Protein AF-A0A1F5Z1R5-F1 (afdb_monomer_lite)

Organism: NCBI:txid1798377

Secondary structure (DSSP, 8-state):
----PPPPHHHHHHHHHHHHHHHHHHHHHHHHHHHHHHHHHHHHHHHHHHHHHHHHHHHSSS--PPPSSHHHHHGGGSSGGG--S--B-TTTTSS-S--BTTSSSPPPP-SS---EEEESS--STTTT-S-EEEEEPTTT-PEEEEE---

Radius of gyration: 23.96 Å; chains: 1; bounding box: 64×39×68 Å

Foldseek 3Di:
DDDDDDDDPVNVVVVVVVVVVVVVVVVVVVVVVVLVVLVVVLVVLLVLLQQLQVVLQVPDVVRAGFAFWQQSSLVVHSSVVSHDDFSFRPLPPQPWDDRGSSHSDFTPDNVFDWDWGKHCPDDDPAPQASMKIWIQGGPRDDIDIDGHHD

Structure (mmCIF, N/CA/C/O backbone):
data_AF-A0A1F5Z1R5-F1
#
_entry.id   AF-A0A1F5Z1R5-F1
#
loop_
_atom_site.group_PDB
_atom_site.id
_atom_site.type_symbol
_atom_site.label_atom_id
_atom_site.label_alt_id
_atom_site.label_comp_id
_atom_site.label_asym_id
_atom_site.label_entity_id
_atom_site.label_seq_id
_atom_site.pdbx_PDB_ins_code
_atom_site.Cartn_x
_atom_site.Cartn_y
_atom_site.Cartn_z
_atom_site.occupancy
_atom_site.B_iso_or_equiv
_atom_site.auth_seq_id
_atom_site.auth_comp_id
_atom_site.auth_asym_id
_atom_site.auth_atom_id
_atom_site.pdbx_PDB_model_num
ATOM 1 N N . MET A 1 1 ? -43.462 -28.803 44.633 1.00 49.12 1 MET A N 1
ATOM 2 C CA . MET A 1 1 ? -43.914 -27.464 44.197 1.00 49.12 1 MET A CA 1
ATOM 3 C C . MET A 1 1 ? -42.686 -26.680 43.752 1.00 49.12 1 MET A C 1
ATOM 5 O O . MET A 1 1 ? -41.864 -26.354 44.596 1.00 49.12 1 MET A O 1
ATOM 9 N N . LEU A 1 2 ? -42.484 -26.475 42.445 1.00 57.75 2 LEU A N 1
ATOM 10 C CA . LEU A 1 2 ? -41.349 -25.680 41.962 1.00 57.75 2 LEU A CA 1
ATOM 11 C C . LEU A 1 2 ? -41.687 -24.194 42.104 1.00 57.75 2 LEU A C 1
ATOM 13 O O . LEU A 1 2 ? -42.565 -23.683 41.413 1.00 57.75 2 LEU A O 1
ATOM 17 N N . ASN A 1 3 ? -40.993 -23.522 43.018 1.00 62.53 3 ASN A N 1
ATOM 18 C CA . ASN A 1 3 ? -41.131 -22.095 43.262 1.00 62.53 3 ASN A CA 1
ATOM 19 C C . ASN A 1 3 ? -40.507 -21.335 42.077 1.00 62.53 3 ASN A C 1
ATOM 21 O O . ASN A 1 3 ? -39.283 -21.233 41.976 1.00 62.53 3 ASN A O 1
ATOM 25 N N . LYS A 1 4 ? -41.328 -20.863 41.131 1.00 67.88 4 LYS A N 1
ATOM 26 C CA . LYS A 1 4 ? -40.849 -20.057 40.000 1.00 67.88 4 LYS A CA 1
ATOM 27 C C . LYS A 1 4 ? -40.521 -18.652 40.504 1.00 67.88 4 LYS A C 1
ATOM 29 O O . LYS A 1 4 ? -41.417 -17.835 40.685 1.00 67.88 4 LYS A O 1
ATOM 34 N N . LYS A 1 5 ? -39.237 -18.379 40.747 1.00 76.00 5 LYS A N 1
ATOM 35 C CA . LYS A 1 5 ? -38.747 -17.018 40.998 1.00 76.00 5 LYS A CA 1
ATOM 36 C C . LYS A 1 5 ? -38.846 -16.214 39.698 1.00 76.00 5 LYS A C 1
ATOM 38 O O . LYS A 1 5 ? -38.257 -16.604 38.694 1.00 76.00 5 LYS A O 1
ATOM 43 N N . GLY A 1 6 ? -39.639 -15.144 39.710 1.00 76.50 6 GLY A N 1
ATOM 44 C CA . GLY A 1 6 ? -39.692 -14.162 38.627 1.00 76.50 6 GLY A CA 1
ATOM 45 C C . GLY A 1 6 ? -38.522 -13.182 38.716 1.00 76.50 6 GLY A C 1
ATOM 46 O O . GLY A 1 6 ? -38.001 -12.946 39.804 1.00 76.50 6 GLY A O 1
ATOM 47 N N . PHE A 1 7 ? -38.122 -12.625 37.575 1.00 78.44 7 PHE A N 1
ATOM 48 C CA . PHE A 1 7 ? -37.147 -11.536 37.503 1.00 78.44 7 PHE A CA 1
ATOM 49 C C . PHE A 1 7 ? -37.726 -10.268 38.143 1.00 78.44 7 PHE A C 1
ATOM 51 O O . PHE A 1 7 ? -38.888 -9.927 37.907 1.00 78.44 7 PHE A O 1
ATOM 58 N N . THR A 1 8 ? -36.930 -9.552 38.932 1.00 90.12 8 THR A N 1
ATOM 59 C CA . THR A 1 8 ? -37.324 -8.252 39.481 1.00 90.12 8 THR A CA 1
ATOM 60 C C . THR A 1 8 ? -37.157 -7.145 38.436 1.00 90.12 8 THR A C 1
ATOM 62 O O . THR A 1 8 ? -36.298 -7.208 37.555 1.00 90.12 8 THR A O 1
ATOM 65 N N . LEU A 1 9 ? -37.969 -6.088 38.542 1.00 87.50 9 LEU A N 1
ATOM 66 C CA . LEU A 1 9 ? -37.847 -4.909 37.672 1.00 87.50 9 LEU A CA 1
ATOM 67 C C . LEU A 1 9 ? -36.461 -4.257 37.782 1.00 87.50 9 LEU A C 1
ATOM 69 O O . LEU A 1 9 ? -35.914 -3.799 36.783 1.00 87.50 9 LEU A O 1
ATOM 73 N N . ILE A 1 10 ? -35.873 -4.266 38.982 1.00 91.50 10 ILE A N 1
ATOM 74 C CA . ILE A 1 10 ? -34.533 -3.725 39.232 1.00 91.50 10 ILE A CA 1
ATOM 75 C C . ILE A 1 10 ? -33.466 -4.568 38.523 1.00 91.50 10 ILE A C 1
ATOM 77 O O . ILE A 1 10 ? -32.557 -4.001 37.922 1.00 91.50 10 ILE A O 1
ATOM 81 N N . GLU A 1 11 ? -33.591 -5.898 38.523 1.00 90.06 11 GLU A N 1
ATOM 82 C CA . GLU A 1 11 ? -32.669 -6.772 37.784 1.00 90.06 11 GLU A CA 1
ATOM 83 C C . GLU A 1 11 ? -32.731 -6.513 36.277 1.00 90.06 11 GLU A C 1
ATOM 85 O O . GLU A 1 11 ? -31.689 -6.440 35.630 1.00 90.06 11 GLU A O 1
ATOM 90 N N . LEU A 1 12 ? -33.921 -6.297 35.708 1.00 88.94 12 LEU A N 1
ATOM 91 C CA . LEU A 1 12 ? -34.038 -5.970 34.285 1.00 88.94 12 LEU A CA 1
ATOM 92 C C . LEU A 1 12 ? -33.441 -4.588 33.962 1.00 88.94 12 LEU A C 1
ATOM 94 O O . LEU A 1 12 ? -32.771 -4.418 32.942 1.00 88.94 12 LEU A O 1
ATOM 98 N N . MET A 1 13 ? -33.644 -3.604 34.841 1.00 90.69 13 MET A N 1
ATOM 99 C CA . MET A 1 13 ? -33.118 -2.247 34.663 1.00 90.69 13 MET A CA 1
ATOM 100 C C . MET A 1 13 ? -31.590 -2.189 34.760 1.00 90.69 13 MET A C 1
ATOM 102 O O . MET A 1 13 ? -30.950 -1.502 33.963 1.00 90.69 13 MET A O 1
ATOM 106 N N . LEU A 1 14 ? -30.996 -2.939 35.690 1.00 92.75 14 LEU A N 1
ATOM 107 C CA . LEU A 1 14 ? -29.544 -3.038 35.836 1.00 92.75 14 LEU A CA 1
ATOM 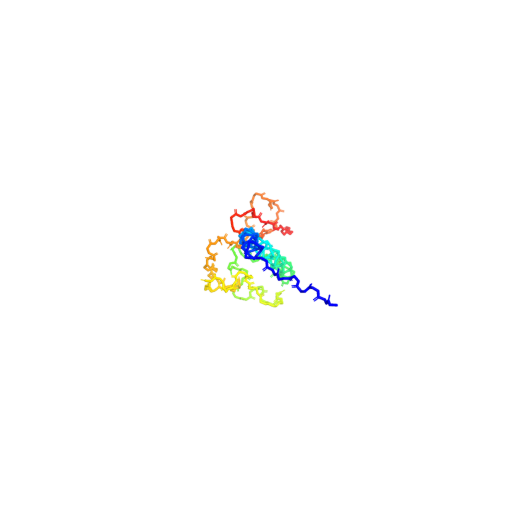108 C C . LEU A 1 14 ? -28.895 -3.723 34.623 1.00 92.75 14 LEU A C 1
ATOM 110 O O . LEU A 1 14 ? -27.823 -3.328 34.176 1.00 92.75 14 LEU A O 1
ATOM 114 N N . VAL A 1 15 ? -29.550 -4.730 34.045 1.00 94.38 15 VAL A N 1
ATOM 115 C CA . VAL A 1 15 ? -29.024 -5.416 32.857 1.00 94.38 15 VAL A CA 1
ATOM 116 C C . VAL A 1 15 ? -28.954 -4.465 31.664 1.00 94.38 15 VAL A C 1
ATOM 118 O O . VAL A 1 15 ? -27.925 -4.396 30.993 1.00 94.38 15 VAL A O 1
ATOM 121 N N . MET A 1 16 ? -30.006 -3.679 31.425 1.00 93.38 16 MET A N 1
ATOM 122 C CA . MET A 1 16 ? -30.011 -2.723 30.315 1.00 93.38 16 MET A CA 1
ATOM 123 C C . MET A 1 16 ? -28.989 -1.600 30.514 1.00 93.38 16 MET A C 1
ATOM 125 O O . MET A 1 16 ? -28.363 -1.176 29.542 1.00 93.38 16 MET A O 1
ATOM 129 N N . SER A 1 17 ? -28.757 -1.155 31.755 1.00 95.12 17 SER A N 1
ATOM 130 C CA . SER A 1 17 ? -27.741 -0.135 32.034 1.00 95.12 17 SER A CA 1
ATOM 131 C C . SER A 1 17 ? -26.318 -0.648 31.787 1.00 95.12 17 SER A C 1
ATOM 133 O O . SER A 1 17 ? -25.520 0.050 31.160 1.00 95.12 17 SER A O 1
ATOM 135 N N . VAL A 1 18 ? -26.004 -1.887 32.178 1.00 95.19 18 VAL A N 1
ATOM 136 C CA . VAL A 1 18 ? -24.693 -2.501 31.906 1.00 95.19 18 VAL A CA 1
ATOM 137 C C . VAL A 1 18 ? -24.495 -2.749 30.407 1.00 95.19 18 VAL A C 1
ATOM 139 O O . VAL A 1 18 ? -23.426 -2.435 29.879 1.00 95.19 18 VAL A O 1
ATOM 142 N N . ILE A 1 19 ? -25.517 -3.242 29.694 1.00 95.25 19 ILE A N 1
ATOM 143 C CA . ILE A 1 19 ? -25.448 -3.438 28.234 1.00 95.25 19 ILE A CA 1
ATOM 144 C C . ILE A 1 19 ? -25.203 -2.104 27.521 1.00 95.25 19 ILE A C 1
ATOM 146 O O . ILE A 1 19 ? -24.363 -2.050 26.625 1.00 95.25 19 ILE A O 1
ATOM 150 N N . ALA A 1 20 ? -25.872 -1.022 27.933 1.00 94.75 20 ALA A N 1
ATOM 151 C CA . ALA A 1 20 ? -25.682 0.299 27.337 1.00 94.75 20 ALA A CA 1
ATOM 152 C C . ALA A 1 20 ? -24.232 0.795 27.476 1.00 94.75 20 ALA A C 1
ATOM 154 O O . ALA A 1 20 ? -23.646 1.266 26.502 1.00 94.75 20 ALA A O 1
ATOM 155 N N . ILE A 1 21 ? -23.620 0.629 28.653 1.00 93.62 21 ILE A N 1
ATOM 156 C CA . ILE A 1 21 ? -22.223 1.024 28.885 1.00 93.62 21 ILE A CA 1
ATOM 157 C C . ILE A 1 21 ? -21.277 0.187 28.014 1.00 93.62 21 ILE A C 1
ATOM 159 O O . ILE A 1 21 ? -20.449 0.746 27.293 1.00 93.62 21 ILE A O 1
ATOM 163 N N . LEU A 1 22 ? -21.426 -1.141 28.013 1.00 94.19 22 LEU A N 1
ATOM 164 C CA . LEU A 1 22 ? -20.570 -2.030 27.220 1.00 94.19 22 LEU A CA 1
ATOM 165 C C . LEU A 1 22 ? -20.708 -1.779 25.711 1.00 94.19 22 LEU A C 1
ATOM 167 O O . LEU A 1 22 ? -19.704 -1.781 24.997 1.00 94.19 22 LEU A O 1
ATOM 171 N N . ALA A 1 23 ? -21.922 -1.498 25.227 1.00 91.31 23 ALA A N 1
ATOM 172 C CA . ALA A 1 23 ? -22.175 -1.208 23.819 1.00 91.31 23 ALA A CA 1
ATOM 173 C C . ALA A 1 23 ? -21.406 0.032 23.333 1.00 91.31 23 ALA A C 1
ATOM 175 O O . ALA A 1 23 ? -20.834 0.002 22.244 1.00 91.31 23 ALA A O 1
ATOM 176 N N . THR A 1 24 ? -21.320 1.095 24.143 1.00 88.25 24 THR A N 1
ATOM 177 C CA . THR A 1 24 ? -20.574 2.308 23.753 1.00 88.25 24 THR A CA 1
ATOM 178 C C . THR A 1 24 ? -19.084 2.039 23.547 1.00 88.25 24 THR A C 1
ATOM 180 O O . THR A 1 24 ? -18.516 2.477 22.549 1.00 88.25 24 THR A O 1
ATOM 183 N N . ILE A 1 25 ? -18.454 1.261 24.432 1.00 87.88 25 ILE A N 1
ATOM 184 C CA . ILE A 1 25 ? -17.019 0.945 24.362 1.00 87.88 25 ILE A CA 1
ATOM 185 C C . ILE A 1 25 ? -16.696 0.138 23.095 1.00 87.88 25 ILE A C 1
ATOM 187 O O . ILE A 1 25 ? -15.701 0.406 22.418 1.00 87.88 25 ILE A O 1
ATOM 191 N N . ILE A 1 26 ? -17.558 -0.820 22.743 1.00 86.94 26 ILE A N 1
ATOM 192 C CA . ILE A 1 26 ? -17.380 -1.683 21.566 1.00 86.94 26 ILE A CA 1
ATOM 193 C C . ILE A 1 26 ? -17.396 -0.863 20.267 1.00 86.94 26 ILE A C 1
ATOM 195 O O . ILE A 1 26 ? -16.563 -1.092 19.385 1.00 86.94 26 ILE A O 1
ATOM 199 N N . LEU A 1 27 ? -18.293 0.122 20.155 1.00 81.31 27 LEU A N 1
ATOM 200 C CA . LEU A 1 27 ? -18.427 0.948 18.949 1.00 81.31 27 LEU A CA 1
ATOM 201 C C . LEU A 1 27 ? -17.153 1.752 18.641 1.00 81.31 27 LEU A C 1
ATOM 203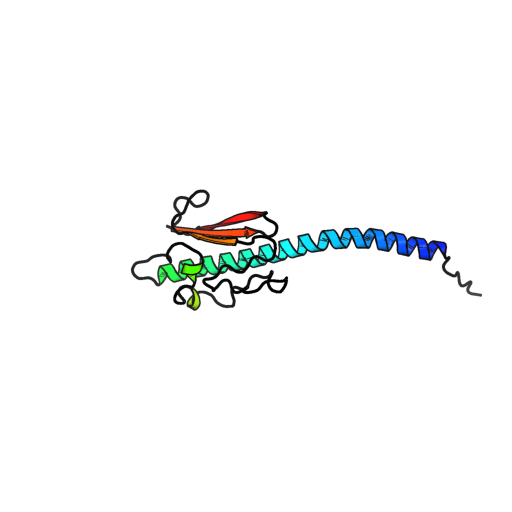 O O . LEU A 1 27 ? -16.729 1.804 17.485 1.00 81.31 27 LEU A O 1
ATOM 207 N N . PHE A 1 28 ? -16.492 2.317 19.657 1.00 76.31 28 PHE A N 1
ATOM 208 C CA . PHE A 1 28 ? -15.243 3.067 19.459 1.00 76.31 28 PHE A CA 1
ATOM 209 C C . PHE A 1 28 ? -14.052 2.175 19.064 1.00 76.31 28 PHE A C 1
ATOM 211 O O . PHE A 1 28 ? -13.144 2.633 18.365 1.00 76.31 28 PHE A O 1
ATOM 218 N N . GLY A 1 29 ? -14.038 0.906 19.484 1.00 75.19 29 GLY A N 1
ATOM 219 C CA . GLY A 1 29 ? -12.977 -0.047 19.139 1.00 75.19 29 GLY A CA 1
ATOM 220 C C . GLY A 1 29 ? -13.057 -0.562 17.698 1.00 75.19 29 GLY A C 1
ATOM 221 O O . GLY A 1 29 ? -12.026 -0.766 17.051 1.00 75.19 29 GLY A O 1
ATOM 222 N N . LEU A 1 30 ? -14.273 -0.723 17.168 1.00 78.62 30 LEU A N 1
ATOM 223 C CA . LEU A 1 30 ? -14.509 -1.351 15.867 1.00 78.62 30 LEU A CA 1
ATOM 224 C C . LEU A 1 30 ? -13.943 -0.535 14.693 1.00 78.62 30 LEU A C 1
ATOM 226 O O . LEU A 1 30 ? -13.334 -1.108 13.789 1.00 78.62 30 LEU A O 1
ATOM 230 N N . GLY A 1 31 ? -14.069 0.796 14.725 1.00 79.44 31 GLY A N 1
ATOM 231 C CA . GLY A 1 31 ? -13.574 1.662 13.647 1.00 79.44 31 GLY A CA 1
ATOM 232 C C . GLY A 1 31 ? -12.055 1.574 13.446 1.00 79.44 31 GLY A C 1
ATOM 233 O O . GLY A 1 31 ? -11.580 1.453 12.317 1.00 79.44 31 GLY A O 1
ATOM 234 N N . LYS A 1 32 ? -11.283 1.545 14.542 1.00 79.50 32 LYS A N 1
ATOM 235 C CA . LYS A 1 32 ? -9.814 1.424 14.491 1.00 79.50 32 LYS A CA 1
ATOM 236 C C . LYS A 1 32 ? -9.364 0.053 13.988 1.00 79.50 32 LYS A C 1
ATOM 238 O O . LYS A 1 32 ? -8.427 -0.030 13.198 1.00 79.50 32 LYS A O 1
ATOM 243 N N . ALA A 1 33 ? -10.039 -1.013 14.421 1.00 82.69 33 ALA A N 1
ATOM 244 C CA . ALA A 1 33 ? -9.733 -2.372 13.982 1.00 82.69 33 ALA A CA 1
ATOM 245 C C . ALA A 1 33 ? -9.977 -2.554 12.474 1.00 82.69 33 ALA A C 1
ATOM 247 O O . ALA A 1 33 ? -9.148 -3.137 11.777 1.00 82.69 33 ALA A O 1
ATOM 248 N N . GLN A 1 34 ? -11.077 -2.001 11.954 1.00 84.62 34 GLN A N 1
ATOM 249 C CA . GLN A 1 34 ? -11.374 -2.036 10.522 1.00 84.62 34 GLN A CA 1
ATOM 250 C C . GLN A 1 34 ? -10.360 -1.233 9.696 1.00 84.62 34 GLN A C 1
ATOM 252 O O . GLN A 1 34 ? -9.916 -1.717 8.657 1.00 84.62 34 GLN A O 1
ATOM 257 N N . ALA A 1 35 ? -9.950 -0.047 10.162 1.00 82.69 35 ALA A N 1
ATOM 258 C CA . ALA A 1 35 ? -8.914 0.748 9.497 1.00 82.69 35 ALA A CA 1
ATOM 259 C C . ALA A 1 35 ? -7.568 0.003 9.439 1.00 82.69 35 ALA A C 1
ATOM 261 O O . ALA A 1 35 ? -6.954 -0.086 8.378 1.00 82.69 35 ALA A O 1
ATOM 262 N N . ALA A 1 36 ? -7.154 -0.627 10.544 1.00 85.19 36 ALA A N 1
ATOM 263 C CA . ALA A 1 36 ? -5.934 -1.433 10.582 1.00 85.19 36 ALA A CA 1
ATOM 264 C C . ALA A 1 36 ? -5.994 -2.638 9.625 1.00 85.19 36 ALA A C 1
ATOM 266 O O . ALA A 1 36 ? -5.018 -2.923 8.931 1.00 85.19 36 ALA A O 1
ATOM 267 N N . ALA A 1 37 ? -7.139 -3.326 9.544 1.00 87.62 37 ALA A N 1
ATOM 268 C CA . ALA A 1 37 ? -7.336 -4.433 8.609 1.00 87.62 37 ALA A CA 1
ATOM 269 C C . ALA A 1 37 ? -7.231 -3.977 7.143 1.00 87.62 37 ALA A C 1
ATOM 271 O O . ALA A 1 37 ? -6.574 -4.638 6.335 1.00 87.62 37 ALA A O 1
ATOM 272 N N . ARG A 1 38 ? -7.810 -2.815 6.809 1.00 87.62 38 ARG A N 1
ATOM 273 C CA . ARG A 1 38 ? -7.666 -2.207 5.480 1.00 87.62 38 ARG A CA 1
ATOM 274 C C . ARG A 1 38 ? -6.214 -1.852 5.182 1.00 87.62 38 ARG A C 1
ATOM 276 O O . ARG A 1 38 ? -5.725 -2.198 4.116 1.00 87.62 38 ARG A O 1
ATOM 283 N N . ASP A 1 39 ? -5.488 -1.248 6.119 1.00 87.94 39 ASP A N 1
ATOM 284 C CA . ASP A 1 39 ? -4.075 -0.899 5.915 1.00 87.94 39 ASP A CA 1
ATOM 285 C C . ASP A 1 39 ? -3.178 -2.114 5.635 1.00 87.94 39 ASP A C 1
ATOM 287 O O . ASP A 1 39 ? -2.198 -1.993 4.897 1.00 87.94 39 ASP A O 1
ATOM 291 N N . VAL A 1 40 ? -3.498 -3.289 6.187 1.00 89.56 40 VAL A N 1
ATOM 292 C CA . VAL A 1 40 ? -2.808 -4.546 5.847 1.00 89.56 40 VAL A CA 1
ATOM 293 C C . VAL A 1 40 ? -3.080 -4.938 4.393 1.00 89.56 40 VAL A C 1
ATOM 295 O O . VAL A 1 40 ? -2.144 -5.244 3.655 1.00 89.56 40 VAL A O 1
ATOM 298 N N . GLN A 1 41 ? -4.334 -4.872 3.948 1.00 88.88 41 GLN A N 1
ATOM 299 C CA . GLN A 1 41 ? -4.703 -5.154 2.556 1.00 88.88 41 GLN A CA 1
ATOM 300 C C . GLN A 1 41 ? -4.063 -4.151 1.578 1.00 88.88 41 GLN A C 1
ATOM 302 O O . GLN A 1 41 ? -3.564 -4.535 0.522 1.00 88.88 41 GLN A O 1
ATOM 307 N N . ARG A 1 42 ? -3.972 -2.871 1.951 1.00 87.56 42 ARG A N 1
ATOM 308 C CA . ARG A 1 42 ? -3.279 -1.844 1.154 1.00 87.56 42 ARG A CA 1
ATOM 309 C C . ARG A 1 42 ? -1.780 -2.110 1.024 1.00 87.56 42 ARG A C 1
ATOM 311 O O . ARG A 1 42 ? -1.209 -1.914 -0.044 1.00 87.56 42 ARG A O 1
ATOM 318 N N . GLN A 1 43 ? -1.131 -2.598 2.081 1.00 89.31 43 GLN A N 1
ATOM 319 C CA . GLN A 1 43 ? 0.274 -3.014 2.000 1.00 89.31 43 GLN A CA 1
ATOM 320 C C . GLN A 1 43 ? 0.462 -4.193 1.036 1.00 89.31 43 GLN A C 1
ATOM 322 O O . GLN A 1 43 ? 1.429 -4.207 0.279 1.00 89.31 43 GLN A O 1
ATOM 327 N N . GLN A 1 44 ? -0.474 -5.147 0.998 1.00 90.00 44 GLN A N 1
ATOM 328 C CA . GLN A 1 44 ? -0.447 -6.239 0.016 1.00 90.00 44 GLN A CA 1
ATOM 329 C C . GLN A 1 44 ? -0.560 -5.718 -1.424 1.00 90.00 44 GLN A C 1
ATOM 331 O O . GLN A 1 44 ? 0.163 -6.192 -2.300 1.00 90.00 44 GLN A O 1
ATOM 336 N N . ILE A 1 45 ? -1.395 -4.699 -1.658 1.00 88.44 45 ILE A N 1
ATOM 337 C CA . ILE A 1 45 ? -1.481 -4.014 -2.955 1.00 88.44 45 ILE A CA 1
ATOM 338 C C . ILE A 1 45 ? -0.125 -3.411 -3.340 1.00 88.44 45 ILE A C 1
ATOM 340 O O . ILE A 1 45 ? 0.359 -3.665 -4.442 1.00 88.44 45 ILE A O 1
ATOM 344 N N . VAL A 1 46 ? 0.533 -2.675 -2.441 1.00 89.31 46 VAL A N 1
ATOM 345 C CA . VAL A 1 46 ? 1.852 -2.086 -2.731 1.00 89.31 46 VAL A CA 1
ATOM 346 C C . VAL A 1 46 ? 2.903 -3.158 -3.031 1.00 89.31 46 VAL A C 1
ATOM 348 O O . VAL A 1 46 ? 3.651 -3.016 -3.996 1.00 89.31 46 VAL A O 1
ATOM 351 N N . ASN A 1 47 ? 2.910 -4.267 -2.289 1.00 91.44 47 ASN A N 1
ATOM 352 C CA . ASN A 1 47 ? 3.801 -5.397 -2.568 1.00 91.44 47 ASN A CA 1
ATOM 353 C C . ASN A 1 47 ? 3.552 -6.008 -3.957 1.00 91.44 47 ASN A C 1
ATOM 355 O O . ASN A 1 47 ? 4.498 -6.365 -4.658 1.00 91.44 47 ASN A O 1
ATOM 359 N N . SER A 1 48 ? 2.289 -6.106 -4.386 1.00 91.44 48 SER A N 1
ATOM 360 C CA . SER A 1 48 ? 1.959 -6.595 -5.730 1.00 91.44 48 SER A CA 1
ATOM 361 C C . SER A 1 48 ? 2.480 -5.662 -6.830 1.00 91.44 48 SER A C 1
ATOM 363 O O . SER A 1 48 ? 2.980 -6.134 -7.850 1.00 91.44 48 SER A O 1
ATOM 365 N N . VAL A 1 49 ? 2.441 -4.346 -6.593 1.00 91.81 49 VAL A N 1
ATOM 366 C CA . VAL A 1 49 ? 3.011 -3.336 -7.496 1.00 91.81 49 VAL A CA 1
ATOM 367 C C . VAL A 1 49 ? 4.533 -3.434 -7.529 1.00 91.81 49 VAL A C 1
ATOM 369 O O . VAL A 1 49 ? 5.109 -3.371 -8.609 1.00 91.81 49 VAL A O 1
ATOM 372 N N . GLN A 1 50 ? 5.181 -3.647 -6.383 1.00 92.50 50 GLN A N 1
ATOM 373 C CA . GLN A 1 50 ? 6.627 -3.849 -6.306 1.00 92.50 50 GLN A CA 1
ATOM 374 C C . GLN A 1 50 ? 7.065 -5.049 -7.156 1.00 92.50 50 GLN A C 1
ATOM 376 O O . GLN A 1 50 ? 7.917 -4.915 -8.026 1.00 92.50 50 GLN A O 1
ATOM 381 N N . LEU A 1 51 ? 6.421 -6.207 -6.984 1.00 93.00 51 LEU A N 1
ATOM 382 C CA . LEU A 1 51 ? 6.713 -7.396 -7.789 1.00 93.00 51 LEU A CA 1
ATOM 383 C C . LEU A 1 51 ? 6.507 -7.146 -9.289 1.00 93.00 51 LEU A C 1
ATOM 385 O O . LEU A 1 51 ? 7.268 -7.639 -10.120 1.00 93.00 51 LEU A O 1
ATOM 389 N N . ALA A 1 52 ? 5.472 -6.390 -9.642 1.00 93.62 52 ALA A N 1
ATOM 390 C CA . ALA A 1 52 ? 5.192 -6.046 -11.024 1.00 93.62 52 ALA A CA 1
ATOM 391 C C . ALA A 1 52 ? 6.227 -5.076 -11.615 1.00 93.62 52 ALA A C 1
ATOM 393 O O . ALA A 1 52 ? 6.561 -5.207 -12.788 1.00 93.62 52 ALA A O 1
ATOM 394 N N . LEU A 1 53 ? 6.768 -4.152 -10.815 1.00 93.94 53 LEU A N 1
ATOM 395 C CA . LEU A 1 53 ? 7.866 -3.265 -11.211 1.00 93.94 53 LEU A CA 1
ATOM 396 C C . LEU A 1 53 ? 9.144 -4.044 -11.521 1.00 93.94 53 LEU A C 1
ATOM 398 O O . LEU A 1 53 ? 9.777 -3.766 -12.536 1.00 93.94 53 LEU A O 1
ATOM 402 N N . GLU A 1 54 ? 9.479 -5.047 -10.706 1.00 93.44 54 GLU A N 1
ATOM 403 C CA . GLU A 1 54 ? 10.639 -5.909 -10.968 1.00 93.44 54 GLU A CA 1
ATOM 404 C C . GLU A 1 54 ? 10.480 -6.678 -12.285 1.00 93.44 54 GLU A C 1
ATOM 406 O O . GLU A 1 54 ? 11.389 -6.703 -13.110 1.00 93.44 54 GLU A O 1
ATOM 411 N N . ARG A 1 55 ? 9.295 -7.253 -12.528 1.00 93.94 55 ARG A N 1
ATOM 412 C CA . ARG A 1 55 ? 9.000 -7.945 -13.795 1.00 93.94 55 ARG A CA 1
ATOM 413 C C . ARG A 1 55 ? 9.013 -6.994 -14.989 1.00 93.94 55 ARG A C 1
ATOM 415 O O . ARG A 1 55 ? 9.522 -7.334 -16.047 1.00 93.94 55 ARG A O 1
ATOM 422 N N . TYR A 1 56 ? 8.476 -5.787 -14.821 1.00 94.19 56 TYR A N 1
ATOM 423 C CA . TYR A 1 56 ? 8.521 -4.769 -15.864 1.00 94.19 56 TYR A CA 1
ATOM 424 C C . TYR A 1 56 ? 9.971 -4.435 -16.235 1.00 94.19 56 TYR A C 1
ATOM 426 O O . TYR A 1 56 ? 10.296 -4.395 -17.418 1.00 94.19 56 TYR A O 1
ATOM 434 N N . TYR A 1 57 ? 10.840 -4.232 -15.239 1.00 93.88 57 TYR A N 1
ATOM 435 C CA . TYR A 1 57 ? 12.247 -3.882 -15.437 1.00 93.88 57 TYR A CA 1
ATOM 436 C C . TYR A 1 57 ? 13.023 -4.951 -16.212 1.00 93.88 57 TYR A C 1
ATOM 438 O O . TYR A 1 57 ? 13.843 -4.600 -17.063 1.00 93.88 57 TYR A O 1
ATOM 446 N N . THR A 1 58 ? 12.772 -6.238 -15.947 1.00 93.69 58 THR A N 1
ATOM 447 C CA . THR A 1 58 ? 13.429 -7.343 -16.669 1.00 93.69 58 THR A CA 1
ATOM 448 C C . THR A 1 58 ? 12.997 -7.438 -18.127 1.00 93.69 58 THR A C 1
ATOM 450 O O . THR A 1 58 ? 13.795 -7.850 -18.964 1.00 93.69 58 THR A O 1
ATOM 453 N N . ASP A 1 59 ? 11.767 -7.024 -18.432 1.00 94.44 59 ASP A N 1
ATOM 454 C CA . ASP A 1 59 ? 11.186 -7.119 -19.773 1.00 94.44 59 ASP A CA 1
ATOM 455 C C . ASP A 1 59 ? 11.473 -5.878 -20.639 1.00 94.44 59 ASP A C 1
ATOM 457 O O . ASP A 1 59 ? 11.232 -5.893 -21.848 1.00 94.44 59 ASP A O 1
ATOM 461 N N . GLN A 1 60 ? 11.998 -4.791 -20.056 1.00 91.69 60 GLN A N 1
ATOM 462 C CA . GLN A 1 60 ? 12.405 -3.608 -20.818 1.00 91.69 60 GLN A CA 1
ATOM 463 C C . GLN A 1 60 ? 13.804 -3.763 -21.424 1.00 91.69 60 GLN A C 1
ATOM 465 O O . GLN A 1 60 ? 14.745 -4.206 -20.769 1.00 91.69 60 GLN A O 1
ATOM 470 N N . SER A 1 61 ? 13.962 -3.288 -22.662 1.00 90.56 61 SER A N 1
ATOM 471 C CA . SER A 1 61 ? 15.258 -3.145 -23.329 1.00 90.56 61 SER A CA 1
ATOM 472 C C . SER A 1 61 ? 15.399 -1.714 -23.874 1.00 90.56 61 SER A C 1
ATOM 474 O O . SER A 1 61 ? 14.713 -1.372 -24.840 1.00 90.56 61 SER A O 1
ATOM 476 N N . PRO A 1 62 ? 16.237 -0.846 -23.273 1.00 90.75 62 PRO A N 1
ATOM 477 C CA . PRO A 1 62 ? 17.076 -1.079 -22.093 1.00 90.75 62 PRO A CA 1
ATOM 478 C C . PRO A 1 62 ? 16.270 -1.182 -20.787 1.00 90.75 62 PRO A C 1
ATOM 480 O O . PRO A 1 62 ? 15.187 -0.601 -20.662 1.00 90.75 62 PRO A O 1
ATOM 483 N N . ASN A 1 63 ? 16.832 -1.885 -19.800 1.00 91.94 63 ASN A N 1
ATOM 484 C CA . ASN A 1 63 ? 16.222 -2.045 -18.484 1.00 91.94 63 ASN A CA 1
ATOM 485 C C . ASN A 1 63 ? 15.973 -0.680 -17.834 1.00 91.94 63 ASN A C 1
ATOM 487 O O . ASN A 1 63 ? 16.887 0.127 -17.653 1.00 91.94 63 ASN A O 1
ATOM 491 N N . SER A 1 64 ? 14.714 -0.407 -17.515 1.00 91.69 64 SER A N 1
ATOM 492 C CA . SER A 1 64 ? 14.298 0.858 -16.924 1.00 91.69 64 SER A CA 1
ATOM 493 C C . SER A 1 64 ? 12.971 0.699 -16.196 1.00 91.69 64 SER A C 1
ATOM 495 O O . SER A 1 64 ? 12.109 -0.086 -16.591 1.00 91.69 64 SER A O 1
ATOM 497 N N . TYR A 1 65 ? 12.802 1.466 -15.122 1.00 92.62 65 TYR A N 1
ATOM 498 C CA . TYR A 1 65 ? 11.524 1.567 -14.430 1.00 92.62 65 TYR A CA 1
ATOM 499 C C . TYR A 1 65 ? 10.603 2.592 -15.109 1.00 92.62 65 TYR A C 1
ATOM 501 O O . TYR A 1 65 ? 11.083 3.505 -15.790 1.00 92.62 65 TYR A O 1
ATOM 509 N N . PRO A 1 66 ? 9.274 2.500 -14.909 1.00 92.38 66 PRO A N 1
ATOM 510 C CA . PRO A 1 66 ? 8.348 3.530 -15.362 1.00 92.38 66 PRO A CA 1
ATOM 511 C C . PRO A 1 66 ? 8.710 4.907 -14.792 1.00 92.38 66 PRO A C 1
ATOM 513 O O . PRO A 1 66 ? 9.197 5.021 -13.665 1.00 92.38 66 PRO A O 1
ATOM 516 N N . GLY A 1 67 ? 8.431 5.963 -15.560 1.00 90.56 67 GLY A N 1
ATOM 517 C CA . GLY A 1 67 ? 8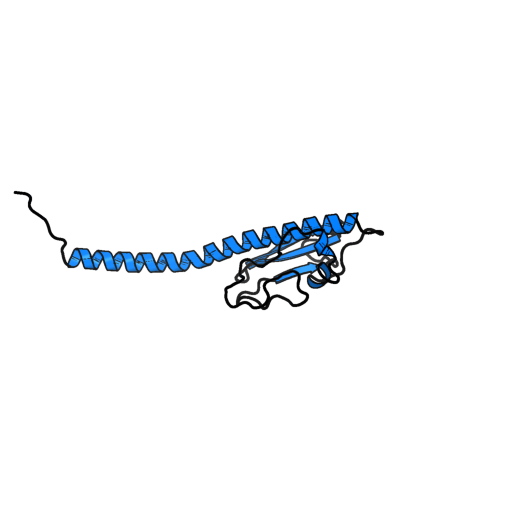.682 7.342 -15.136 1.00 90.56 67 GLY A CA 1
ATOM 518 C C . GLY A 1 67 ? 7.955 7.721 -13.839 1.00 90.56 67 GLY A C 1
ATOM 519 O O . GLY A 1 67 ? 6.945 7.119 -13.483 1.00 90.56 67 GLY A O 1
ATOM 520 N N . ASN A 1 68 ? 8.473 8.737 -13.145 1.00 91.00 68 ASN A N 1
ATOM 521 C CA . ASN A 1 68 ? 8.000 9.190 -11.833 1.00 91.00 68 ASN A CA 1
ATOM 522 C C . ASN A 1 68 ? 6.473 9.426 -11.768 1.00 91.00 68 ASN A C 1
ATOM 524 O O . ASN A 1 68 ? 5.888 9.994 -12.689 1.00 91.00 68 ASN A O 1
ATOM 528 N N . GLY A 1 69 ? 5.845 9.068 -10.646 1.00 88.56 69 GLY A N 1
ATOM 529 C CA . GLY A 1 69 ? 4.430 9.294 -10.359 1.00 88.56 69 GLY A CA 1
ATOM 530 C C . GLY A 1 69 ? 3.576 8.030 -10.467 1.00 88.56 69 GLY A C 1
ATOM 531 O O . GLY A 1 69 ? 3.701 7.252 -11.407 1.00 88.56 69 GLY A O 1
ATOM 532 N N . TRP A 1 70 ? 2.653 7.849 -9.518 1.00 87.31 70 TRP A N 1
ATOM 533 C CA . TRP A 1 70 ? 1.785 6.665 -9.452 1.00 87.31 70 TRP A CA 1
ATOM 534 C C . TRP A 1 70 ? 0.969 6.446 -10.734 1.00 87.31 70 TRP A C 1
ATOM 536 O O . TRP A 1 70 ? 0.888 5.332 -11.233 1.00 87.31 70 TRP A O 1
ATOM 546 N N . ALA A 1 71 ? 0.435 7.511 -11.337 1.00 84.50 71 ALA A N 1
ATOM 547 C CA . ALA A 1 71 ? -0.317 7.412 -12.590 1.00 84.50 71 ALA A CA 1
ATOM 548 C C . ALA A 1 71 ? 0.514 6.826 -13.753 1.00 84.50 71 ALA A C 1
ATOM 550 O O . ALA A 1 71 ? -0.022 6.136 -14.620 1.00 84.50 71 ALA A O 1
ATOM 551 N N . ASN A 1 72 ? 1.833 7.053 -13.767 1.00 88.06 72 ASN A N 1
ATOM 552 C CA . ASN A 1 72 ? 2.719 6.564 -14.827 1.00 88.06 72 ASN A CA 1
ATOM 553 C C . ASN A 1 72 ? 2.958 5.052 -14.779 1.00 88.06 72 ASN A C 1
ATOM 555 O O . ASN A 1 72 ? 3.372 4.485 -15.794 1.00 88.06 72 ASN A O 1
ATOM 559 N N . LEU A 1 73 ? 2.660 4.415 -13.644 1.00 88.88 73 LEU A N 1
ATOM 560 C CA . LEU A 1 73 ? 2.678 2.963 -13.480 1.00 88.88 73 LEU A CA 1
ATOM 561 C C . LEU A 1 73 ? 1.645 2.276 -14.384 1.00 88.88 73 LEU A C 1
ATOM 563 O O . LEU A 1 73 ? 1.894 1.199 -14.924 1.00 88.88 73 LEU A O 1
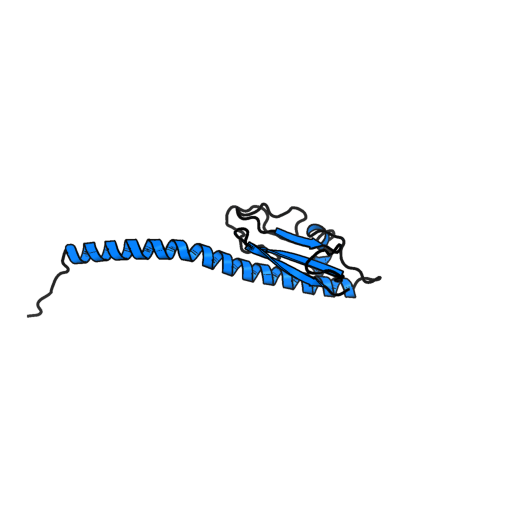ATOM 567 N N . PHE A 1 74 ? 0.498 2.924 -14.582 1.00 86.69 74 PHE A N 1
ATOM 568 C CA . PHE A 1 74 ? -0.646 2.356 -15.298 1.00 86.69 74 PHE A CA 1
ATOM 569 C C . PHE A 1 74 ? -0.939 3.054 -16.628 1.00 86.69 74 PHE A C 1
ATOM 571 O O . PHE A 1 74 ? -1.700 2.531 -17.443 1.00 86.69 74 PHE A O 1
ATOM 578 N N . ALA A 1 75 ? -0.291 4.193 -16.893 1.00 85.06 75 ALA A N 1
ATOM 579 C CA . ALA A 1 75 ? -0.323 4.847 -18.194 1.00 85.06 75 ALA A CA 1
ATOM 580 C C . ALA A 1 75 ? 0.053 3.857 -19.309 1.00 85.06 75 ALA A C 1
ATOM 582 O O . ALA A 1 75 ? 1.024 3.107 -19.186 1.00 85.06 75 ALA A O 1
ATOM 583 N N . ASN A 1 76 ? -0.722 3.856 -20.397 1.00 85.12 76 ASN A N 1
ATOM 584 C CA . ASN A 1 76 ? -0.552 2.943 -21.533 1.00 85.12 76 ASN A CA 1
ATOM 585 C C . ASN A 1 76 ? -0.507 1.454 -21.140 1.00 85.12 76 ASN A C 1
ATOM 587 O O . ASN A 1 76 ? 0.141 0.659 -21.814 1.00 85.12 76 ASN A O 1
ATOM 591 N N . ASN A 1 77 ? -1.172 1.077 -20.041 1.00 86.50 77 ASN A N 1
ATOM 592 C CA . ASN A 1 77 ? -1.229 -0.298 -19.548 1.00 86.50 77 ASN A CA 1
ATOM 593 C C . ASN A 1 77 ? 0.148 -0.910 -19.205 1.00 86.50 77 ASN A C 1
ATOM 595 O O . ASN A 1 77 ? 0.306 -2.125 -19.266 1.00 86.50 77 ASN A O 1
ATOM 599 N N . ARG A 1 78 ? 1.147 -0.099 -18.819 1.00 89.19 78 ARG A N 1
ATOM 600 C CA . ARG A 1 78 ? 2.523 -0.564 -18.533 1.00 89.19 78 ARG A CA 1
ATOM 601 C C . ARG A 1 78 ? 2.593 -1.720 -17.539 1.00 89.19 78 ARG A C 1
ATOM 603 O O . ARG A 1 78 ? 3.189 -2.746 -17.845 1.00 89.19 78 ARG A O 1
ATOM 610 N N . LEU A 1 79 ? 1.983 -1.566 -16.362 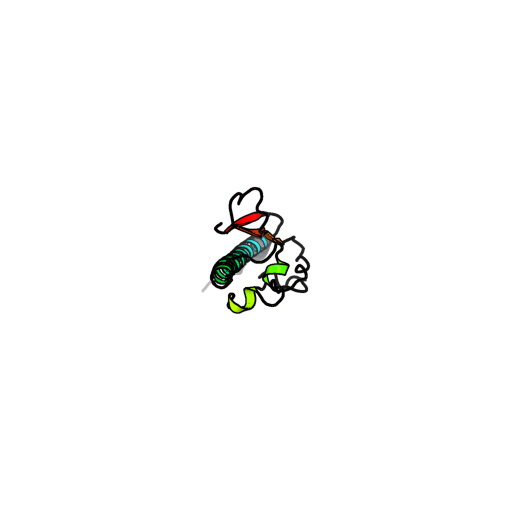1.00 89.75 79 LEU A N 1
ATOM 611 C CA . LEU A 1 79 ? 1.986 -2.609 -15.328 1.00 89.75 79 LEU A CA 1
ATOM 612 C C . LEU A 1 79 ? 0.816 -3.595 -15.418 1.00 89.75 79 LEU A C 1
ATOM 614 O O . LEU A 1 79 ? 0.788 -4.577 -14.679 1.00 89.75 79 LEU A O 1
ATOM 618 N N . GLY A 1 80 ? -0.136 -3.376 -16.328 1.00 86.88 80 GLY A N 1
ATOM 619 C CA . GLY A 1 80 ? -1.314 -4.233 -16.479 1.00 86.88 80 GLY A CA 1
ATOM 620 C C . GLY A 1 80 ? -0.996 -5.715 -16.718 1.00 86.88 80 GLY A C 1
ATOM 621 O O . GLY A 1 80 ? -1.588 -6.546 -16.033 1.00 86.88 80 GLY A O 1
ATOM 622 N N . PRO A 1 81 ? -0.048 -6.069 -17.609 1.00 89.56 81 PRO A N 1
ATOM 623 C CA . PRO A 1 81 ? 0.354 -7.460 -17.840 1.00 89.56 81 PRO A CA 1
ATOM 624 C C . PRO A 1 81 ? 1.009 -8.139 -16.630 1.00 89.56 81 PRO A C 1
ATOM 626 O O . PRO A 1 81 ? 0.970 -9.362 -16.507 1.00 89.56 81 PRO A O 1
ATOM 629 N N . TYR A 1 82 ? 1.609 -7.359 -15.729 1.00 91.00 82 TYR A N 1
ATOM 630 C CA . TYR A 1 82 ? 2.419 -7.872 -14.621 1.00 91.00 82 TYR A CA 1
ATOM 631 C C . TYR A 1 82 ? 1.644 -7.988 -13.305 1.00 91.00 82 TYR A C 1
ATOM 633 O O . TYR A 1 82 ? 2.127 -8.617 -12.363 1.00 91.00 82 TYR A O 1
ATOM 641 N N . ILE A 1 83 ? 0.438 -7.417 -13.242 1.00 89.56 83 ILE A N 1
ATOM 642 C CA . ILE A 1 83 ? -0.424 -7.428 -12.060 1.00 89.56 83 ILE A CA 1
ATOM 643 C C . ILE A 1 83 ? -1.634 -8.312 -12.317 1.00 89.56 83 ILE A C 1
ATOM 645 O O . ILE A 1 83 ? -2.487 -8.014 -13.151 1.00 89.56 83 ILE A O 1
ATOM 649 N N . GLN A 1 84 ? -1.741 -9.383 -11.537 1.00 77.25 84 GLN A N 1
ATOM 650 C CA . GLN A 1 84 ? -2.906 -10.256 -11.562 1.00 77.25 84 GLN A CA 1
ATOM 651 C C . GLN A 1 84 ? -3.963 -9.726 -10.587 1.00 77.25 84 GLN A C 1
ATOM 653 O O . GLN A 1 84 ? -3.714 -9.623 -9.390 1.00 77.25 84 GLN A O 1
ATOM 658 N N . GLY A 1 85 ? -5.145 -9.386 -11.106 1.00 76.94 85 GLY A N 1
ATOM 659 C CA . GLY A 1 85 ? -6.284 -8.929 -10.306 1.00 76.94 85 GLY A CA 1
ATOM 660 C C . GLY A 1 85 ? -6.505 -7.414 -10.292 1.00 76.94 85 GLY A C 1
ATOM 661 O O . GLY A 1 85 ? -5.793 -6.631 -10.932 1.00 76.94 85 GLY A O 1
ATOM 662 N N . ALA A 1 86 ? -7.566 -7.003 -9.601 1.00 77.81 86 ALA A N 1
ATOM 663 C CA . ALA A 1 86 ? -7.927 -5.601 -9.431 1.00 77.81 86 ALA A CA 1
ATOM 664 C C . ALA A 1 86 ? -7.073 -4.961 -8.327 1.00 77.81 86 ALA A C 1
ATOM 666 O O . ALA A 1 86 ? -6.896 -5.546 -7.261 1.00 77.81 86 ALA A O 1
ATOM 667 N N . LEU A 1 87 ? -6.565 -3.751 -8.573 1.00 83.94 87 LEU A N 1
ATOM 668 C CA . LEU A 1 87 ? -5.938 -2.939 -7.531 1.00 83.94 87 LEU A CA 1
ATOM 669 C C . LEU A 1 87 ? -6.992 -1.980 -6.997 1.00 83.94 87 LEU A C 1
ATOM 671 O O . LEU A 1 87 ? -7.047 -0.819 -7.386 1.00 83.94 87 LEU A O 1
ATOM 675 N N . THR A 1 88 ? -7.881 -2.492 -6.160 1.00 83.62 88 THR A N 1
ATOM 676 C CA . THR A 1 88 ? -8.970 -1.696 -5.596 1.00 83.62 88 THR A CA 1
ATOM 677 C C . THR A 1 88 ? -8.671 -1.393 -4.139 1.00 83.62 88 THR A C 1
ATOM 679 O O . THR A 1 88 ? -8.364 -2.309 -3.378 1.00 83.62 88 THR A O 1
ATOM 682 N N . ASP A 1 89 ? -8.760 -0.123 -3.736 1.00 82.38 89 ASP A N 1
ATOM 683 C CA . ASP A 1 89 ? -8.586 0.229 -2.325 1.00 82.38 89 ASP A CA 1
ATOM 684 C C . ASP A 1 89 ? -9.694 -0.428 -1.476 1.00 82.38 89 ASP A C 1
ATOM 686 O O . ASP A 1 89 ? -10.876 -0.278 -1.792 1.00 82.38 89 ASP A O 1
ATOM 690 N N . PRO A 1 90 ? -9.364 -1.130 -0.381 1.00 81.94 90 PRO A N 1
ATOM 691 C CA . PRO A 1 90 ? -10.348 -1.815 0.459 1.00 81.94 90 PRO A CA 1
ATOM 692 C C . PRO A 1 90 ? -11.246 -0.866 1.269 1.00 81.94 90 PRO A C 1
ATOM 694 O O . PRO A 1 90 ? -12.211 -1.305 1.890 1.00 81.94 90 PRO A O 1
ATOM 697 N N . GLY A 1 91 ? -10.953 0.437 1.284 1.00 75.56 91 GLY A N 1
ATOM 698 C CA . GLY A 1 91 ? -11.863 1.477 1.769 1.00 75.56 91 GLY A CA 1
ATOM 699 C C . GLY A 1 91 ? -13.005 1.793 0.799 1.00 75.56 91 GLY A C 1
ATOM 700 O O . GLY A 1 91 ? -13.877 2.597 1.132 1.00 75.56 91 GLY A O 1
ATOM 701 N N . CYS A 1 92 ? -13.026 1.176 -0.388 1.00 69.44 92 CYS A N 1
ATOM 702 C CA . CYS A 1 92 ? -14.066 1.401 -1.382 1.00 69.44 92 CYS A CA 1
ATOM 703 C C . CYS A 1 92 ? -15.457 1.006 -0.867 1.00 69.44 92 CYS A C 1
ATOM 705 O O . CYS A 1 92 ? -15.642 -0.070 -0.306 1.00 69.44 92 CYS A O 1
ATOM 707 N N . GLY A 1 93 ? -16.446 1.880 -1.078 1.00 60.75 93 GLY A N 1
ATOM 708 C CA . GLY A 1 93 ? -17.816 1.725 -0.567 1.00 60.75 93 GLY A CA 1
ATOM 709 C C . GLY A 1 93 ? -18.151 2.631 0.624 1.00 60.75 93 GLY A C 1
ATOM 710 O O . GLY A 1 93 ? -19.316 2.748 0.996 1.00 60.75 93 GLY A O 1
ATOM 711 N N . GLN A 1 94 ? -17.163 3.327 1.194 1.00 59.91 94 GLN A N 1
ATOM 712 C CA . GLN A 1 94 ? -17.354 4.385 2.192 1.00 59.91 94 GLN A CA 1
ATOM 713 C C . GLN A 1 94 ? -17.291 5.760 1.497 1.00 59.91 94 GLN A C 1
ATOM 715 O O . GLN A 1 94 ? -16.244 6.387 1.474 1.00 59.91 94 GLN A O 1
ATOM 720 N N . ALA A 1 95 ? -18.387 6.208 0.869 1.00 56.97 95 ALA A N 1
ATOM 721 C CA . ALA A 1 95 ? -18.530 7.520 0.200 1.00 56.97 95 ALA A CA 1
ATOM 722 C C . ALA A 1 95 ? -17.557 7.856 -0.964 1.00 56.97 95 ALA A C 1
ATOM 724 O O . ALA A 1 95 ? -17.568 8.984 -1.455 1.00 56.97 95 ALA A O 1
ATOM 725 N N . CYS A 1 96 ? -16.746 6.907 -1.442 1.00 59.53 96 CYS A N 1
ATOM 726 C CA . CYS A 1 96 ? -15.713 7.175 -2.451 1.00 59.53 96 CYS A CA 1
ATOM 727 C C . CYS A 1 96 ? -16.165 6.866 -3.873 1.00 59.53 96 CYS A C 1
ATOM 729 O O . CYS A 1 96 ? -16.688 5.790 -4.156 1.00 59.53 96 CYS A O 1
ATOM 731 N N . THR A 1 97 ? -15.881 7.798 -4.779 1.00 54.34 97 THR A N 1
ATOM 732 C CA . THR A 1 97 ? -15.937 7.611 -6.230 1.00 54.34 97 THR A CA 1
ATOM 733 C C . THR A 1 97 ? -14.517 7.344 -6.740 1.00 54.34 97 THR A C 1
ATOM 735 O O . THR A 1 97 ? -13.587 8.027 -6.325 1.00 54.34 97 THR A O 1
ATOM 738 N N . ASN A 1 98 ? -14.334 6.348 -7.611 1.00 61.81 98 ASN A N 1
ATOM 739 C CA . ASN A 1 98 ? -13.043 5.881 -8.149 1.00 61.81 98 ASN A CA 1
ATOM 740 C C . ASN A 1 98 ? -12.103 5.259 -7.105 1.00 61.81 98 ASN A C 1
ATOM 742 O O . ASN A 1 98 ? -11.246 5.926 -6.543 1.00 61.81 98 ASN A O 1
ATOM 746 N N . CYS A 1 99 ? -12.232 3.951 -6.892 1.00 71.75 99 CYS A N 1
ATOM 747 C CA . CYS A 1 99 ? -11.358 3.175 -6.004 1.00 71.75 99 CYS A CA 1
ATOM 748 C C . CYS A 1 99 ? -10.334 2.319 -6.756 1.00 71.75 99 CYS A C 1
ATOM 750 O O . CYS A 1 99 ? -9.578 1.575 -6.130 1.00 71.75 99 CYS A O 1
ATOM 752 N N . ASP A 1 100 ? -10.367 2.360 -8.089 1.00 78.00 100 ASP A N 1
ATOM 753 C CA . ASP A 1 100 ? -9.400 1.664 -8.922 1.00 78.00 100 ASP A CA 1
ATOM 754 C C . ASP A 1 100 ? -8.088 2.451 -8.938 1.00 78.00 100 ASP A C 1
ATOM 756 O O . ASP A 1 100 ? -7.986 3.551 -9.493 1.00 78.00 100 ASP A O 1
ATOM 760 N N . LEU A 1 101 ? -7.072 1.860 -8.317 1.00 78.69 101 LEU A N 1
ATOM 761 C CA . LEU A 1 101 ? -5.728 2.409 -8.211 1.00 78.69 101 LEU A CA 1
ATOM 762 C C . LEU A 1 101 ? -4.981 2.379 -9.548 1.00 78.69 101 LEU A C 1
ATOM 764 O O . LEU A 1 101 ? -3.903 2.964 -9.636 1.00 78.69 101 LEU A O 1
ATOM 768 N N . LYS A 1 102 ? -5.539 1.733 -10.583 1.00 76.88 102 LYS A N 1
ATOM 769 C CA . LYS A 1 102 ? -5.000 1.719 -11.950 1.00 76.88 102 LYS A CA 1
ATOM 770 C C . LYS A 1 102 ? -5.349 2.974 -12.760 1.00 76.88 102 LYS A C 1
ATOM 772 O O . LYS A 1 102 ? -5.001 3.053 -13.936 1.00 76.88 102 LYS A O 1
ATOM 777 N N . THR A 1 103 ? -6.040 3.950 -12.173 1.00 66.50 103 THR A N 1
ATOM 778 C CA . THR A 1 103 ? -6.479 5.161 -12.881 1.00 66.50 103 THR A CA 1
ATOM 779 C C . THR A 1 103 ? -5.473 6.316 -12.765 1.00 66.50 103 THR A C 1
ATOM 781 O O . THR A 1 103 ? -4.681 6.397 -11.828 1.00 66.50 103 THR A O 1
ATOM 784 N N . THR A 1 104 ? -5.480 7.227 -13.747 1.00 53.09 104 THR A N 1
ATOM 785 C CA . THR A 1 104 ? -4.632 8.439 -13.772 1.00 53.09 104 THR A CA 1
ATOM 786 C C . THR A 1 104 ? -5.160 9.569 -12.888 1.00 53.09 104 THR A C 1
ATOM 788 O O . THR A 1 104 ? -4.467 10.564 -12.683 1.00 53.09 104 THR A O 1
ATOM 791 N N . ALA A 1 105 ? -6.383 9.436 -12.378 1.00 49.22 105 ALA A N 1
ATOM 792 C CA . ALA A 1 105 ? -6.950 10.334 -11.389 1.00 49.22 105 ALA A CA 1
ATOM 793 C C . ALA A 1 105 ? -6.685 9.742 -10.006 1.00 49.22 105 ALA A C 1
ATOM 795 O O . ALA A 1 105 ? -6.950 8.564 -9.778 1.00 49.22 105 ALA A O 1
ATOM 796 N N . ALA A 1 106 ? -6.164 10.547 -9.080 1.00 45.94 106 ALA A N 1
ATOM 797 C CA . ALA A 1 106 ? -6.083 10.114 -7.693 1.00 45.94 106 ALA A CA 1
ATOM 798 C C . ALA A 1 106 ? -7.493 9.693 -7.230 1.00 45.94 106 ALA A C 1
ATOM 800 O O . ALA A 1 106 ? -8.441 10.447 -7.482 1.00 45.94 106 ALA A O 1
ATOM 801 N N . PRO A 1 107 ? -7.661 8.520 -6.590 1.00 51.97 107 PRO A N 1
ATOM 802 C CA . PRO A 1 107 ? -8.934 8.167 -5.977 1.00 51.97 107 PRO A CA 1
ATOM 803 C C . PRO A 1 107 ? -9.347 9.321 -5.057 1.00 51.97 107 PRO A C 1
ATOM 805 O O . PRO A 1 107 ? -8.542 9.764 -4.235 1.00 51.97 107 PRO A O 1
ATOM 808 N N . THR A 1 108 ? -10.554 9.875 -5.234 1.00 48.12 108 THR A N 1
ATOM 809 C CA . THR A 1 108 ? -11.032 10.964 -4.367 1.00 48.12 108 THR A CA 1
ATOM 810 C C . THR A 1 108 ? -11.002 10.460 -2.923 1.00 48.12 108 THR A C 1
ATOM 812 O O . THR A 1 108 ? -11.648 9.449 -2.639 1.00 48.12 108 THR A O 1
ATOM 815 N N . PRO A 1 109 ? -10.211 11.081 -2.027 1.00 52.91 109 PRO A N 1
ATOM 816 C CA . PRO A 1 109 ? -9.862 10.469 -0.757 1.00 52.91 109 PRO A CA 1
ATOM 817 C C . PRO A 1 109 ? -11.101 10.258 0.109 1.00 52.91 109 PRO A C 1
ATOM 819 O O . PRO A 1 109 ? -11.897 11.172 0.327 1.00 52.91 109 PRO A O 1
ATOM 822 N N . CYS A 1 110 ? -11.211 9.041 0.633 1.00 54.69 110 CYS A N 1
ATOM 823 C CA . CYS A 1 110 ? -12.240 8.587 1.556 1.00 54.69 110 CYS A CA 1
ATOM 824 C C . CYS A 1 110 ? -12.106 9.257 2.925 1.00 54.69 110 CYS A C 1
ATOM 826 O O . CYS A 1 110 ? -11.785 8.587 3.895 1.00 54.69 110 CYS A O 1
ATOM 828 N N . THR A 1 111 ? -12.282 10.577 3.037 1.00 51.03 111 THR A N 1
ATOM 829 C CA . THR A 1 111 ? -12.289 11.359 4.303 1.00 51.03 111 THR A CA 1
ATOM 830 C C . THR A 1 111 ? -11.077 11.192 5.247 1.00 51.03 111 THR A C 1
ATOM 832 O O . THR A 1 111 ? -10.979 11.866 6.265 1.00 51.03 111 THR A O 1
ATOM 835 N N . ALA A 1 112 ? -10.096 10.381 4.869 1.00 56.19 112 ALA A N 1
ATOM 836 C CA . ALA A 1 112 ? -8.789 10.203 5.458 1.00 56.19 112 ALA A CA 1
ATOM 837 C C . ALA A 1 112 ? -7.840 10.016 4.274 1.00 56.19 112 ALA A C 1
ATOM 839 O O . ALA A 1 112 ? -8.037 9.110 3.466 1.00 56.19 112 ALA A O 1
ATOM 840 N N . ALA A 1 113 ? -6.877 10.920 4.106 1.00 63.50 113 ALA A N 1
ATOM 841 C CA . ALA A 1 113 ? -6.009 10.969 2.935 1.00 63.50 113 ALA A CA 1
ATOM 842 C C . ALA A 1 113 ? -5.074 9.747 2.882 1.00 63.50 113 ALA A C 1
ATOM 844 O O . ALA A 1 113 ? -3.930 9.807 3.317 1.00 63.50 113 ALA A O 1
ATOM 845 N N . VAL A 1 114 ? -5.574 8.616 2.387 1.00 73.50 114 VAL A N 1
ATOM 846 C CA . VAL A 1 114 ? -4.749 7.485 1.968 1.00 73.50 114 VAL A CA 1
ATOM 847 C C . VAL A 1 114 ? -4.152 7.860 0.623 1.00 73.50 114 VAL A C 1
ATOM 849 O O . VAL A 1 114 ? -4.876 8.114 -0.338 1.00 73.50 114 VAL A O 1
ATOM 852 N N . THR A 1 115 ? -2.827 7.893 0.559 1.00 79.69 115 THR A N 1
ATOM 853 C CA . THR A 1 115 ? -2.102 8.289 -0.648 1.00 79.69 115 THR A CA 1
ATOM 854 C C . THR A 1 115 ? -1.133 7.191 -1.032 1.00 79.69 115 THR A C 1
ATOM 856 O O . THR A 1 115 ? -0.269 6.814 -0.239 1.00 79.69 115 THR A O 1
ATOM 859 N N . TYR A 1 116 ? -1.256 6.720 -2.268 1.00 84.88 116 TYR A N 1
ATOM 860 C CA . TYR A 1 116 ? -0.269 5.863 -2.906 1.00 84.88 116 TYR A CA 1
ATOM 861 C C . TYR A 1 116 ? 0.712 6.743 -3.675 1.00 84.88 116 TYR A C 1
ATOM 863 O O . TYR A 1 116 ? 0.323 7.700 -4.345 1.00 84.88 116 TYR A O 1
ATOM 871 N N . SER 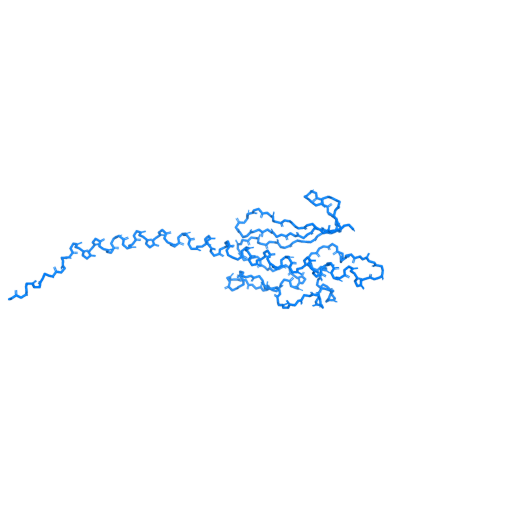A 1 117 ? 1.996 6.444 -3.556 1.00 87.62 117 SER A N 1
ATOM 872 C CA . SER A 1 117 ? 3.066 7.227 -4.161 1.00 87.62 117 SER A CA 1
ATOM 873 C C . SER A 1 117 ? 4.073 6.312 -4.831 1.00 87.62 117 SER A C 1
ATOM 875 O O . SER A 1 117 ? 4.319 5.198 -4.377 1.00 87.62 117 SER A O 1
ATOM 877 N N . TYR A 1 118 ? 4.649 6.798 -5.921 1.00 91.69 118 TYR A N 1
ATOM 878 C CA . TYR A 1 118 ? 5.735 6.143 -6.626 1.00 91.69 118 TYR A CA 1
ATOM 879 C C . TYR A 1 118 ? 6.672 7.214 -7.171 1.00 91.69 118 TYR A C 1
ATOM 881 O O . TYR A 1 118 ? 6.205 8.172 -7.790 1.00 91.69 118 TYR A O 1
ATOM 889 N N . THR A 1 119 ? 7.972 7.054 -6.937 1.00 92.06 119 THR A N 1
ATOM 890 C CA . THR A 1 119 ? 9.006 7.938 -7.472 1.00 92.06 119 THR A CA 1
ATOM 891 C C . THR A 1 119 ? 10.275 7.180 -7.816 1.00 92.06 119 THR A C 1
ATOM 893 O O . THR A 1 119 ? 10.736 6.346 -7.045 1.00 92.06 119 THR A O 1
ATOM 896 N N . THR A 1 120 ? 10.861 7.508 -8.963 1.00 92.38 120 THR A N 1
ATOM 897 C CA . THR A 1 120 ? 12.228 7.114 -9.336 1.00 92.38 120 THR A CA 1
ATOM 898 C C . THR A 1 120 ? 13.259 8.142 -8.871 1.00 92.38 120 THR A C 1
ATOM 900 O O . THR A 1 120 ? 14.434 7.831 -8.720 1.00 92.38 120 THR A O 1
ATOM 903 N N . ASN A 1 121 ? 12.820 9.369 -8.569 1.00 91.38 121 ASN A N 1
ATOM 904 C CA . ASN A 1 121 ? 13.640 10.394 -7.928 1.00 91.38 121 ASN A CA 1
ATOM 905 C C . ASN A 1 121 ? 13.605 10.155 -6.420 1.00 91.38 121 ASN A C 1
ATOM 907 O O . ASN A 1 121 ? 12.913 10.856 -5.674 1.00 91.38 121 ASN A O 1
ATOM 911 N N . VAL A 1 122 ? 14.251 9.078 -5.986 1.00 89.31 122 VAL A N 1
ATOM 912 C CA . VAL A 1 122 ? 14.233 8.672 -4.584 1.00 89.31 122 VAL A CA 1
ATOM 913 C C . VAL A 1 122 ? 14.926 9.717 -3.714 1.00 89.31 122 VAL A C 1
ATOM 915 O O . VAL A 1 122 ? 15.977 10.257 -4.048 1.00 89.31 122 VAL A O 1
ATOM 918 N N . SER A 1 123 ? 14.305 10.046 -2.587 1.00 86.31 123 SER A N 1
ATOM 919 C CA . SER A 1 123 ? 14.831 10.983 -1.595 1.00 86.31 123 SER A CA 1
ATOM 920 C C . SER A 1 123 ? 14.394 10.529 -0.205 1.00 86.31 123 SER A C 1
ATOM 922 O O . SER A 1 123 ? 13.308 9.976 -0.032 1.00 86.31 123 SER A O 1
ATOM 924 N N . GLY A 1 124 ? 15.231 10.748 0.809 1.00 85.69 124 GLY A N 1
ATOM 925 C CA . GLY A 1 124 ? 14.930 10.339 2.182 1.00 85.69 124 GLY A CA 1
ATOM 926 C C . GLY A 1 124 ? 15.147 8.843 2.442 1.00 85.69 124 GLY A C 1
ATOM 927 O O . GLY A 1 124 ? 16.284 8.392 2.522 1.00 85.69 124 GLY A O 1
ATOM 928 N N . LYS A 1 125 ? 14.071 8.075 2.661 1.00 83.75 125 LYS A N 1
ATOM 929 C CA . LYS A 1 125 ? 14.148 6.701 3.207 1.00 83.75 125 LYS A CA 1
ATOM 930 C C . LYS A 1 125 ? 14.765 5.666 2.257 1.00 83.75 125 LYS A C 1
ATOM 932 O O . LYS A 1 125 ? 15.351 4.713 2.754 1.00 83.75 125 LYS A O 1
ATOM 937 N N . CYS A 1 126 ? 14.655 5.862 0.943 1.00 90.44 126 CYS A N 1
ATOM 938 C CA . CYS A 1 126 ? 15.157 4.939 -0.083 1.00 90.44 126 CYS A CA 1
ATOM 939 C C . CYS A 1 126 ? 16.288 5.550 -0.933 1.00 90.44 126 CYS A C 1
ATOM 941 O O . CYS A 1 126 ? 16.333 5.350 -2.143 1.00 90.44 126 CYS A O 1
ATOM 943 N N . VAL A 1 127 ? 17.170 6.371 -0.351 1.00 91.94 127 VAL A N 1
ATOM 944 C CA . VAL A 1 127 ? 18.295 6.955 -1.109 1.00 91.94 127 VAL A CA 1
ATOM 945 C C . VAL A 1 127 ? 19.203 5.840 -1.640 1.00 91.94 127 VAL A C 1
ATOM 947 O O . VAL A 1 127 ? 19.601 4.958 -0.883 1.00 91.94 127 VAL A O 1
ATOM 950 N N . GLY A 1 128 ? 19.522 5.891 -2.938 1.00 88.81 128 GLY A N 1
ATOM 951 C CA . GLY A 1 128 ? 20.284 4.842 -3.625 1.00 88.81 128 GLY A CA 1
ATOM 952 C C . GLY A 1 128 ? 19.440 3.632 -4.037 1.00 88.81 128 GLY A C 1
ATOM 953 O O . GLY A 1 128 ? 19.971 2.536 -4.131 1.00 88.81 128 GLY A O 1
ATOM 954 N N . SER A 1 129 ? 18.129 3.802 -4.231 1.00 92.12 129 SER A N 1
ATOM 955 C CA . SER A 1 129 ? 17.195 2.797 -4.772 1.00 92.12 129 SER A CA 1
ATOM 956 C C . SER A 1 129 ? 16.648 3.232 -6.134 1.00 92.12 129 SER A C 1
ATOM 958 O O . SER A 1 129 ? 16.495 4.428 -6.376 1.00 92.12 129 SER A O 1
ATOM 960 N N . GLY A 1 130 ? 16.411 2.300 -7.067 1.00 91.31 130 GLY A N 1
ATOM 961 C CA . GLY A 1 130 ? 15.982 2.652 -8.435 1.00 91.31 130 GLY A CA 1
ATOM 962 C C . GLY A 1 130 ? 14.580 3.265 -8.466 1.00 91.31 130 GLY A C 1
ATOM 963 O O . GLY A 1 130 ? 14.255 4.088 -9.323 1.00 91.31 130 GLY A O 1
ATOM 964 N N . TYR A 1 131 ? 13.767 2.912 -7.470 1.00 93.88 131 TYR A N 1
ATOM 965 C CA . TYR A 1 131 ? 12.490 3.542 -7.185 1.00 93.88 131 TYR A CA 1
ATOM 966 C C . TYR A 1 131 ? 12.115 3.423 -5.704 1.00 93.88 131 TYR A C 1
ATOM 968 O O . TYR A 1 131 ? 12.687 2.645 -4.935 1.00 93.88 131 TYR A O 1
ATOM 976 N N . GLN A 1 132 ? 11.104 4.191 -5.318 1.00 93.56 132 GLN A N 1
ATOM 977 C CA . GLN A 1 132 ? 10.415 4.124 -4.041 1.00 93.56 132 GLN A CA 1
ATOM 978 C C . GLN A 1 132 ? 8.913 4.085 -4.307 1.00 93.56 132 GLN A C 1
ATOM 980 O O . GLN A 1 132 ? 8.379 4.957 -4.993 1.00 93.56 132 GLN A O 1
ATOM 985 N N . VAL A 1 133 ? 8.227 3.109 -3.721 1.00 92.88 133 VAL A N 1
ATOM 986 C CA . VAL A 1 133 ? 6.765 3.036 -3.692 1.00 92.88 133 VAL A CA 1
ATOM 987 C C . VAL A 1 133 ? 6.291 3.169 -2.249 1.00 92.88 133 VAL A C 1
ATOM 989 O O . VAL A 1 133 ? 6.924 2.654 -1.330 1.00 92.88 133 VAL A O 1
ATOM 992 N N . GLY A 1 134 ? 5.214 3.909 -2.013 1.00 89.56 134 GLY A N 1
ATOM 993 C CA . GLY A 1 134 ? 4.774 4.207 -0.656 1.00 89.56 134 GLY A CA 1
ATOM 994 C C . GLY A 1 134 ? 3.273 4.348 -0.500 1.00 89.56 134 GLY A C 1
ATOM 995 O O . GLY A 1 134 ? 2.561 4.667 -1.449 1.00 89.56 134 GLY A O 1
ATOM 996 N N . LEU A 1 135 ? 2.819 4.136 0.730 1.00 88.19 135 LEU A N 1
ATOM 997 C CA . LEU A 1 135 ? 1.427 4.204 1.155 1.00 88.19 135 LEU A CA 1
ATOM 998 C C . LEU A 1 135 ? 1.320 5.013 2.445 1.00 88.19 135 LEU A C 1
ATOM 1000 O O . LEU A 1 135 ? 1.912 4.641 3.461 1.00 88.19 135 LEU A O 1
ATOM 1004 N N . LEU A 1 136 ? 0.518 6.073 2.425 1.00 85.69 136 LEU A N 1
ATOM 1005 C CA . LEU A 1 136 ? 0.068 6.762 3.631 1.00 85.69 136 LEU A CA 1
ATOM 1006 C C . LEU A 1 136 ? -1.129 6.010 4.228 1.00 85.69 136 LEU A C 1
ATOM 1008 O O . LEU A 1 136 ? -2.129 5.801 3.544 1.00 85.69 136 LEU A O 1
ATOM 1012 N N . LYS A 1 137 ? -1.007 5.584 5.488 1.00 83.69 137 LYS A N 1
ATOM 1013 C CA . LYS A 1 137 ? -2.042 4.819 6.197 1.00 83.69 137 LYS A CA 1
ATOM 1014 C C . LYS A 1 137 ? -3.284 5.653 6.498 1.00 83.69 137 LYS A C 1
ATOM 1016 O O . LYS A 1 137 ? -3.211 6.875 6.655 1.00 83.69 137 LYS A O 1
ATOM 1021 N N . GLU A 1 138 ? -4.419 4.974 6.631 1.00 80.88 138 GLU A N 1
ATOM 1022 C CA . GLU A 1 138 ? -5.688 5.612 6.974 1.00 80.88 138 GLU A CA 1
ATOM 1023 C C . GLU A 1 138 ? -5.608 6.351 8.320 1.00 80.88 138 GLU A C 1
ATOM 1025 O O . GLU A 1 138 ? -4.941 5.918 9.259 1.00 80.88 138 GLU A O 1
ATOM 1030 N N . GLY A 1 139 ? -6.271 7.506 8.407 1.00 74.25 139 GLY A N 1
ATOM 1031 C CA . GLY A 1 139 ? -6.259 8.361 9.598 1.00 74.25 139 GLY A CA 1
ATOM 1032 C C . GLY A 1 139 ? -5.009 9.237 9.758 1.00 74.25 139 GLY A C 1
ATOM 1033 O O . GLY A 1 139 ? -4.790 9.760 10.847 1.00 74.25 139 GLY A O 1
ATOM 1034 N N . GLY A 1 140 ? -4.194 9.407 8.706 1.00 69.44 140 GLY A N 1
ATOM 1035 C CA . GLY A 1 140 ? -2.989 10.250 8.743 1.00 69.44 140 GLY A CA 1
ATOM 1036 C C . GLY A 1 140 ? -1.812 9.606 9.482 1.00 69.44 140 GLY A C 1
ATOM 1037 O O . GLY A 1 140 ? -0.984 10.308 10.059 1.00 69.44 140 GLY A O 1
ATOM 1038 N N . GLY A 1 141 ? -1.764 8.270 9.510 1.00 71.44 141 GLY A N 1
ATOM 1039 C CA . GLY A 1 141 ? -0.701 7.506 10.163 1.00 71.44 141 GLY A CA 1
ATOM 1040 C C . GLY A 1 141 ? 0.647 7.565 9.432 1.00 71.44 141 GLY A C 1
ATOM 1041 O O . GLY A 1 141 ? 0.820 8.270 8.445 1.00 71.44 141 GLY A O 1
ATOM 1042 N N . ASN A 1 142 ? 1.624 6.784 9.901 1.00 81.00 142 ASN A N 1
ATOM 1043 C CA . ASN A 1 142 ? 2.948 6.721 9.272 1.00 81.00 142 ASN A CA 1
ATOM 1044 C C . ASN A 1 142 ? 2.877 6.211 7.825 1.00 81.00 142 ASN A C 1
ATOM 1046 O O . ASN A 1 142 ? 2.240 5.188 7.554 1.00 81.00 142 ASN A O 1
ATOM 1050 N N . THR A 1 143 ? 3.617 6.861 6.926 1.00 84.38 143 THR A N 1
ATOM 1051 C CA . THR A 1 143 ? 3.842 6.360 5.567 1.00 84.38 143 THR A CA 1
ATOM 1052 C C . THR A 1 143 ? 4.735 5.124 5.595 1.00 84.38 143 THR A C 1
ATOM 1054 O O . THR A 1 143 ? 5.805 5.127 6.208 1.00 84.38 143 THR A O 1
ATOM 1057 N N . VAL A 1 144 ? 4.304 4.068 4.912 1.00 88.88 144 VAL A N 1
ATOM 1058 C CA . VAL A 1 144 ? 5.118 2.879 4.645 1.00 88.88 144 VAL A CA 1
ATOM 1059 C C . VAL A 1 144 ? 5.797 3.073 3.299 1.00 88.88 144 VAL A C 1
ATOM 1061 O O . VAL A 1 144 ? 5.125 3.413 2.329 1.00 88.88 144 VAL A O 1
ATOM 1064 N N . TYR A 1 145 ? 7.108 2.856 3.247 1.00 90.19 145 TYR A N 1
ATOM 1065 C CA . TYR A 1 145 ? 7.896 2.928 2.021 1.00 90.19 145 TYR A CA 1
ATOM 1066 C C . TYR A 1 145 ? 8.520 1.572 1.722 1.00 90.19 145 TYR A C 1
ATOM 1068 O O . TYR A 1 145 ? 8.995 0.894 2.632 1.00 90.19 145 TYR A O 1
ATOM 1076 N N . PHE A 1 146 ? 8.555 1.228 0.443 1.00 92.25 146 PHE A N 1
ATOM 1077 C CA . PHE A 1 146 ? 9.267 0.087 -0.104 1.00 92.25 146 PHE A CA 1
ATOM 1078 C C . PHE A 1 146 ? 10.246 0.603 -1.155 1.00 92.25 146 PHE A C 1
ATOM 1080 O O . PHE A 1 146 ? 9.894 1.442 -1.990 1.00 92.25 146 PHE A O 1
ATOM 1087 N N . CYS A 1 147 ? 11.481 0.124 -1.074 1.00 93.44 147 CYS A N 1
ATOM 1088 C CA . CYS A 1 147 ? 12.582 0.565 -1.913 1.00 93.44 147 CYS A CA 1
ATOM 1089 C C . CYS A 1 147 ? 12.920 -0.534 -2.926 1.00 93.44 147 CYS A C 1
ATOM 1091 O O . CYS A 1 147 ? 13.047 -1.699 -2.542 1.00 93.44 147 CYS A O 1
ATOM 1093 N N . GLY A 1 148 ? 13.054 -0.163 -4.196 1.00 90.81 148 GLY A N 1
ATOM 1094 C CA . GLY A 1 148 ? 13.468 -1.066 -5.268 1.00 90.81 148 GLY A CA 1
ATOM 1095 C C . GLY A 1 148 ? 14.987 -1.129 -5.463 1.00 90.81 148 GLY A C 1
ATOM 1096 O O . GLY A 1 148 ? 15.699 -0.222 -5.024 1.00 90.81 148 GLY A O 1
ATOM 1097 N N . PRO A 1 149 ? 15.508 -2.153 -6.154 1.00 89.94 149 PRO A N 1
ATOM 1098 C CA . PRO A 1 149 ? 16.921 -2.221 -6.507 1.00 89.94 149 PRO A CA 1
ATOM 1099 C C . PRO A 1 149 ? 17.317 -1.103 -7.489 1.00 89.94 149 PRO A C 1
ATOM 1101 O O . PRO A 1 149 ? 16.458 -0.497 -8.136 1.00 89.94 149 PRO A O 1
ATOM 1104 N N . GLN A 1 150 ? 18.618 -0.792 -7.538 1.00 82.38 150 GLN A N 1
ATOM 1105 C CA . GLN A 1 150 ? 19.225 0.166 -8.478 1.00 82.38 150 GLN A CA 1
ATOM 1106 C C . GLN A 1 150 ? 19.310 -0.409 -9.887 1.00 82.38 150 GLN A C 1
ATOM 1108 O O . GLN A 1 150 ? 19.707 -1.589 -9.999 1.00 82.38 150 GLN A O 1
#

Sequence (150 aa):
MLNKKGFTLIELMLVMSVIAILATIILFGLGKAQAAARDVQRQQIVNSVQLALERYYTDQSPNSYPGNGWANLFANNRLGPYIQGALTDPGCGQACTNCDLKTTAAPTPCTAAVTYSYTTNVSGKCVGSGYQVGLLKEGGGNTVYFCGPQ

pLDDT: mean 82.82, std 12.33, range [45.94, 95.25]

InterPro domains:
  IPR000983 General secretion pathway protein G-type pilin [PR00813] (6-31)
  IPR000983 General secretion pathway protein G-type pilin [PR00813] (42-60)
  IPR012902 Prokaryotic N-terminal methylation site [PF07963] (1-27)
  IPR012902 Prokaryotic N-terminal methylation site [PS00409] (5-25)
  IPR012902 Prokaryotic N-terminal methylation site [TIGR02532] (4-27)
  IPR045584 Pilin-like [SSF54523] (7-125)